Protein AF-A0A4R9WPN8-F1 (afdb_monomer_lite)

Structure (mmCIF, N/CA/C/O backbone):
data_AF-A0A4R9WPN8-F1
#
_entry.id   AF-A0A4R9WPN8-F1
#
loop_
_atom_site.group_PDB
_atom_site.id
_atom_site.type_symbol
_atom_site.label_atom_id
_atom_site.label_alt_id
_atom_site.label_comp_id
_atom_site.label_asym_id
_atom_site.label_entity_id
_atom_site.label_seq_id
_atom_site.pdbx_PDB_ins_code
_atom_site.Cartn_x
_atom_site.Cartn_y
_atom_site.Cartn_z
_atom_site.occupancy
_atom_site.B_iso_or_equiv
_atom_site.auth_seq_id
_atom_site.auth_comp_id
_atom_site.auth_asym_id
_atom_site.auth_atom_id
_atom_site.pdbx_PDB_model_num
ATOM 1 N N . MET A 1 1 ? -13.972 3.558 4.587 1.00 94.88 1 MET A N 1
ATOM 2 C CA . MET A 1 1 ? -13.489 4.216 3.350 1.00 94.88 1 MET A CA 1
ATOM 3 C C . MET A 1 1 ? -12.502 3.289 2.663 1.00 94.88 1 MET A C 1
ATOM 5 O O . MET A 1 1 ? -11.771 2.606 3.365 1.00 94.88 1 MET A O 1
ATOM 9 N N . ARG A 1 2 ? -12.481 3.234 1.329 1.00 96.75 2 ARG A N 1
ATOM 10 C CA . ARG A 1 2 ? -11.617 2.307 0.588 1.00 96.75 2 ARG A CA 1
ATOM 11 C C . ARG A 1 2 ? -10.709 3.089 -0.351 1.00 96.75 2 ARG A C 1
ATOM 13 O O . ARG A 1 2 ? -11.207 3.890 -1.137 1.00 96.75 2 ARG A O 1
ATOM 20 N N . ILE A 1 3 ? -9.402 2.895 -0.218 1.00 96.69 3 ILE A N 1
ATOM 21 C CA . ILE A 1 3 ? -8.380 3.672 -0.921 1.00 96.69 3 ILE A CA 1
ATOM 22 C C . ILE A 1 3 ? -7.561 2.720 -1.785 1.00 96.69 3 ILE A C 1
ATOM 24 O O . ILE A 1 3 ? -6.942 1.789 -1.275 1.00 96.69 3 ILE A O 1
ATOM 28 N N . ALA A 1 4 ? -7.546 2.967 -3.092 1.00 96.56 4 ALA A N 1
ATOM 29 C CA . ALA A 1 4 ? -6.632 2.298 -4.005 1.00 96.56 4 ALA A CA 1
ATOM 30 C C . ALA A 1 4 ? -5.280 3.022 -3.995 1.00 96.56 4 ALA A C 1
ATOM 32 O O . ALA A 1 4 ? -5.228 4.242 -4.145 1.00 96.56 4 ALA A O 1
ATOM 33 N N . VAL A 1 5 ? -4.191 2.273 -3.835 1.00 96.94 5 VAL A N 1
ATOM 34 C CA . VAL A 1 5 ? -2.819 2.791 -3.890 1.00 96.94 5 VAL A CA 1
ATOM 35 C C . VAL A 1 5 ? -2.085 2.092 -5.022 1.00 96.94 5 VAL A C 1
ATOM 37 O O . VAL A 1 5 ? -2.017 0.866 -5.058 1.00 96.94 5 VAL A O 1
ATOM 40 N N . THR A 1 6 ? -1.529 2.862 -5.952 1.00 95.88 6 THR A N 1
ATOM 41 C CA . THR A 1 6 ? -0.734 2.339 -7.068 1.00 95.88 6 THR A CA 1
ATOM 42 C C . THR A 1 6 ? 0.757 2.323 -6.747 1.00 95.88 6 THR A C 1
ATOM 44 O O . THR A 1 6 ? 1.209 3.008 -5.834 1.00 95.88 6 THR A O 1
ATOM 47 N N . GLY A 1 7 ? 1.539 1.537 -7.493 1.00 93.88 7 GLY A N 1
ATOM 48 C CA . GLY A 1 7 ? 2.939 1.281 -7.136 1.00 93.88 7 GLY A CA 1
ATOM 49 C C . GLY A 1 7 ? 3.044 0.283 -5.981 1.00 93.88 7 GLY A C 1
ATOM 50 O O . GLY A 1 7 ? 3.765 0.528 -5.022 1.00 93.88 7 GLY A O 1
ATOM 51 N N . ARG A 1 8 ? 2.302 -0.833 -6.085 1.00 94.50 8 ARG A N 1
ATOM 52 C CA . ARG A 1 8 ? 2.128 -1.901 -5.078 1.00 94.50 8 ARG A CA 1
ATOM 53 C C . ARG A 1 8 ? 3.394 -2.320 -4.319 1.00 94.50 8 ARG A C 1
ATOM 55 O O . ARG A 1 8 ? 3.298 -2.686 -3.157 1.00 94.50 8 ARG A O 1
ATOM 62 N N . GLU A 1 9 ? 4.548 -2.297 -4.974 1.00 93.56 9 GLU A N 1
ATOM 63 C CA . GLU A 1 9 ? 5.833 -2.757 -4.421 1.00 93.56 9 GLU A CA 1
ATOM 64 C C . GLU A 1 9 ? 6.712 -1.602 -3.901 1.00 93.56 9 GLU A C 1
ATOM 66 O O . GLU A 1 9 ? 7.840 -1.811 -3.466 1.00 93.56 9 GLU A O 1
ATOM 71 N N . GLY A 1 10 ? 6.209 -0.367 -3.947 1.00 95.56 10 GLY A N 1
ATOM 72 C CA . GLY A 1 10 ? 6.903 0.817 -3.461 1.00 95.56 10 GLY A CA 1
ATOM 73 C C . GLY A 1 10 ? 6.830 0.962 -1.942 1.00 95.56 10 GLY A C 1
ATOM 74 O O . GLY A 1 10 ? 5.861 0.562 -1.297 1.00 95.56 10 GLY A O 1
ATOM 75 N N . GLN A 1 11 ? 7.836 1.632 -1.376 1.00 98.06 11 GLN A N 1
ATOM 76 C CA . GLN A 1 11 ? 7.933 1.885 0.067 1.00 98.06 11 GLN A CA 1
ATOM 77 C C . GLN A 1 1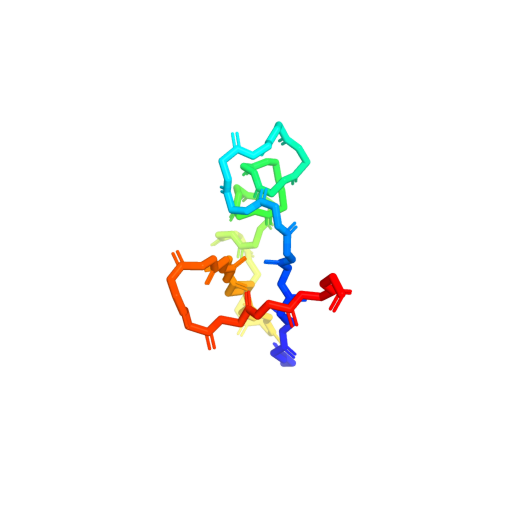1 ? 6.691 2.596 0.624 1.00 98.06 11 GLN A C 1
ATOM 79 O O . GLN A 1 11 ? 6.204 2.249 1.693 1.00 98.06 11 GLN A O 1
ATOM 84 N N . ILE A 1 12 ? 6.131 3.542 -0.135 1.00 96.94 12 ILE A N 1
ATOM 85 C CA . ILE A 1 12 ? 4.935 4.293 0.269 1.00 96.94 12 ILE A CA 1
ATOM 86 C C . ILE A 1 12 ? 3.720 3.365 0.389 1.00 96.94 12 ILE A C 1
ATOM 88 O O . ILE A 1 12 ? 2.969 3.462 1.356 1.00 96.94 12 ILE A O 1
ATOM 92 N N . ALA A 1 13 ? 3.532 2.442 -0.560 1.00 97.06 13 ALA A N 1
ATOM 93 C CA . ALA A 1 13 ? 2.427 1.489 -0.509 1.00 97.06 13 ALA A CA 1
ATOM 94 C C . ALA A 1 13 ? 2.540 0.574 0.720 1.00 97.06 13 ALA A C 1
ATOM 96 O O . ALA A 1 13 ? 1.543 0.355 1.404 1.00 97.06 13 ALA A O 1
ATOM 97 N N . ALA A 1 14 ? 3.753 0.114 1.044 1.00 97.69 14 ALA A N 1
ATOM 98 C CA . 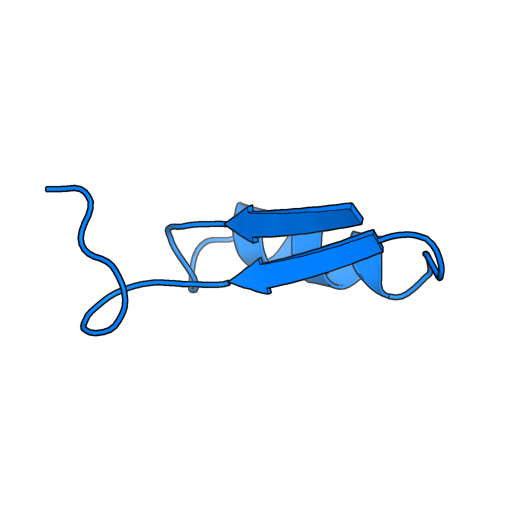ALA A 1 14 ? 4.008 -0.685 2.240 1.00 97.69 14 ALA A CA 1
ATOM 99 C C . ALA A 1 14 ? 3.667 0.080 3.532 1.00 97.69 14 ALA A C 1
ATOM 101 O O . ALA A 1 14 ? 2.888 -0.413 4.346 1.00 97.69 14 ALA A O 1
ATOM 102 N N . SER A 1 15 ? 4.152 1.317 3.685 1.00 97.69 15 SER A N 1
ATOM 103 C CA . SER A 1 15 ? 3.858 2.135 4.871 1.00 97.69 15 SER A CA 1
ATOM 104 C C . SER A 1 15 ? 2.368 2.460 5.022 1.00 97.69 15 SER A C 1
ATOM 106 O O . SER A 1 15 ? 1.852 2.495 6.137 1.00 97.69 15 SER A O 1
ATOM 108 N N . LEU A 1 16 ? 1.650 2.681 3.915 1.00 97.06 16 LEU A N 1
ATOM 109 C CA . LEU A 1 16 ? 0.205 2.923 3.951 1.00 97.06 16 LEU A CA 1
ATOM 110 C C . LEU A 1 16 ? -0.584 1.669 4.345 1.00 97.06 16 LEU A C 1
ATOM 112 O O . LEU A 1 16 ? -1.563 1.780 5.083 1.00 97.06 16 LEU A O 1
ATOM 116 N N . LEU A 1 17 ? -0.163 0.490 3.882 1.00 97.12 17 LEU A N 1
ATOM 117 C CA . LEU A 1 17 ? -0.761 -0.782 4.290 1.00 97.12 17 LEU A CA 1
ATOM 118 C C . LEU A 1 17 ? -0.560 -1.033 5.788 1.00 97.12 17 LEU A C 1
ATOM 120 O O . LEU A 1 17 ? -1.514 -1.402 6.467 1.00 97.12 17 LEU A O 1
ATOM 124 N N . GLU A 1 18 ? 0.640 -0.787 6.317 1.00 97.38 18 GLU A N 1
ATOM 125 C CA . GLU A 1 18 ? 0.930 -0.900 7.753 1.00 97.38 18 GLU A CA 1
ATOM 126 C C . GLU A 1 18 ? 0.075 0.066 8.581 1.00 97.38 18 GLU A C 1
ATOM 128 O O . GLU A 1 18 ? -0.598 -0.349 9.525 1.00 97.38 18 GLU A O 1
ATOM 133 N N . ALA A 1 19 ? 0.018 1.342 8.185 1.00 96.38 19 ALA A N 1
ATOM 134 C CA . ALA A 1 19 ? -0.788 2.353 8.869 1.00 96.38 19 ALA A CA 1
ATOM 135 C C . ALA A 1 19 ? -2.294 2.024 8.871 1.00 96.38 19 ALA A C 1
ATOM 137 O O . ALA A 1 19 ? -3.021 2.436 9.779 1.00 96.38 19 ALA A O 1
ATOM 138 N N . ALA A 1 20 ? -2.777 1.281 7.870 1.00 96.75 20 ALA A N 1
ATOM 139 C CA . ALA A 1 20 ? -4.176 0.884 7.767 1.00 96.75 20 ALA A CA 1
ATOM 140 C C . ALA A 1 20 ? -4.568 -0.257 8.721 1.00 96.75 20 ALA A C 1
ATOM 142 O O . ALA A 1 20 ? -5.738 -0.354 9.077 1.00 96.75 20 ALA A O 1
ATOM 143 N N . GLN A 1 21 ? -3.626 -1.086 9.190 1.00 94.69 21 GLN A N 1
ATOM 144 C CA . GLN A 1 21 ? -3.940 -2.247 10.042 1.00 94.69 21 GLN A CA 1
ATOM 145 C C . GLN A 1 21 ? -4.594 -1.863 11.379 1.00 94.69 21 GLN A C 1
ATOM 147 O O . GLN A 1 21 ? -5.377 -2.634 11.928 1.00 94.69 21 GLN A O 1
ATOM 152 N N . GLY A 1 22 ? -4.308 -0.665 11.895 1.00 94.50 22 GLY A N 1
ATOM 153 C CA . GLY A 1 22 ? -4.906 -0.146 13.129 1.00 94.50 22 GLY A CA 1
ATOM 154 C C . GLY A 1 22 ? -6.242 0.579 12.941 1.00 94.50 22 GLY A C 1
ATOM 155 O O . GLY A 1 22 ? -6.781 1.112 13.910 1.00 94.50 22 GLY A O 1
ATOM 156 N N . ARG A 1 23 ? -6.769 0.657 11.713 1.00 96.38 23 ARG A N 1
ATOM 157 C CA . ARG A 1 23 ? -7.929 1.487 11.369 1.00 96.38 23 ARG A CA 1
ATOM 158 C C . ARG A 1 23 ? -9.096 0.643 10.874 1.00 96.38 23 ARG A C 1
ATOM 160 O O . ARG A 1 23 ? -9.102 0.180 9.743 1.00 96.38 23 ARG A O 1
ATOM 167 N N . SER A 1 24 ? -10.128 0.496 11.703 1.00 95.12 24 SER A N 1
ATOM 168 C CA . SER A 1 24 ? -11.354 -0.233 11.335 1.00 95.12 24 SER A CA 1
ATOM 169 C C . SER A 1 24 ? -12.258 0.533 10.363 1.00 95.12 24 SER A C 1
ATOM 171 O O . SER A 1 24 ? -13.146 -0.051 9.747 1.00 95.12 24 SER A O 1
A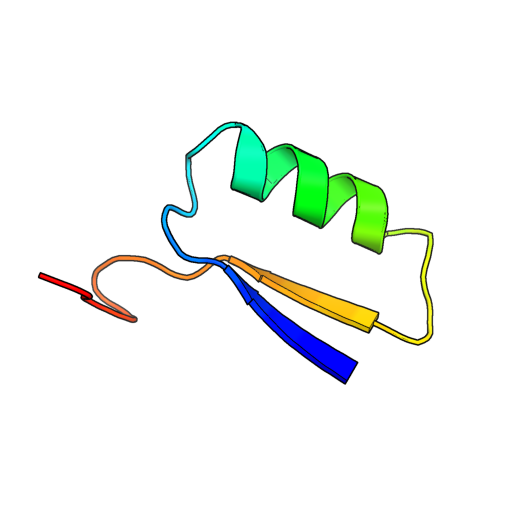TOM 173 N N . ASP A 1 25 ? -12.040 1.838 10.204 1.00 96.88 25 ASP A N 1
ATOM 174 C CA . ASP A 1 25 ? -12.808 2.713 9.323 1.00 96.88 25 ASP A CA 1
ATOM 175 C C . ASP A 1 25 ? -12.241 2.786 7.893 1.00 96.88 25 ASP A C 1
ATOM 177 O O . ASP A 1 25 ? -12.841 3.431 7.024 1.00 96.88 25 ASP A O 1
ATOM 181 N N . MET A 1 26 ? -11.104 2.134 7.619 1.00 96.12 26 MET A N 1
ATOM 182 C CA . MET A 1 26 ? -10.3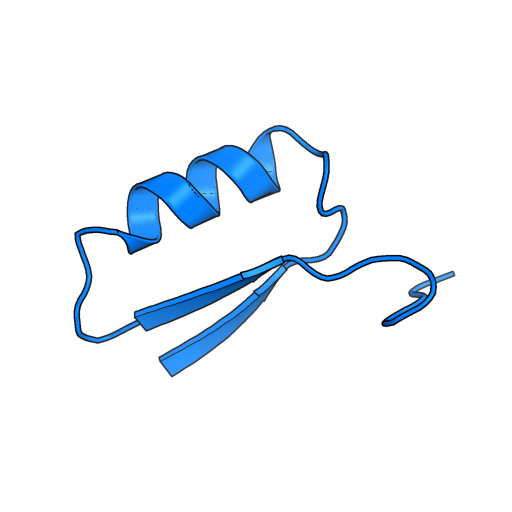46 2.284 6.378 1.00 96.12 26 MET A CA 1
ATOM 183 C C . MET A 1 26 ? -9.785 0.959 5.856 1.00 96.12 26 MET A C 1
ATOM 185 O O . MET A 1 26 ? -9.254 0.152 6.603 1.00 96.12 26 MET A O 1
ATOM 189 N N . GLU A 1 27 ? -9.821 0.787 4.537 1.00 97.44 27 GLU A N 1
ATOM 190 C CA . GLU A 1 27 ? -9.154 -0.306 3.831 1.00 97.44 27 GLU A CA 1
ATOM 191 C C . GLU A 1 27 ? -8.239 0.284 2.750 1.00 97.44 27 GLU A C 1
ATOM 193 O O . GLU A 1 27 ? -8.689 1.061 1.899 1.00 97.44 27 GLU A O 1
ATOM 198 N N . VAL A 1 28 ? -6.957 -0.081 2.785 1.00 97.56 28 VAL A N 1
ATOM 199 C CA . VAL A 1 28 ? -5.967 0.274 1.759 1.00 97.56 28 VAL A CA 1
ATOM 200 C C . VA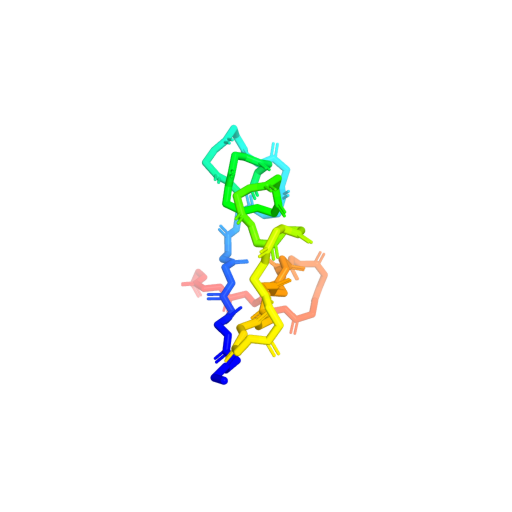L A 1 28 ? -5.741 -0.937 0.865 1.00 97.56 28 VAL A C 1
ATOM 202 O O . VAL A 1 28 ? -5.394 -2.013 1.344 1.00 97.56 28 VAL A O 1
ATOM 205 N N . VAL A 1 29 ? -5.923 -0.753 -0.441 1.00 97.25 29 VAL A N 1
ATOM 206 C CA . VAL A 1 29 ? -5.757 -1.800 -1.450 1.00 97.25 29 VAL A CA 1
ATOM 207 C C . VAL A 1 29 ? -4.625 -1.404 -2.385 1.00 97.25 29 VAL A C 1
ATOM 209 O O . VAL A 1 29 ? -4.756 -0.468 -3.175 1.00 97.25 29 VAL A O 1
ATOM 212 N N . ALA A 1 30 ? -3.508 -2.124 -2.306 1.00 97.19 30 ALA A N 1
ATOM 213 C CA . ALA A 1 30 ? -2.390 -1.928 -3.216 1.00 97.19 30 ALA A CA 1
ATOM 214 C C . ALA A 1 30 ? -2.672 -2.602 -4.570 1.00 97.19 30 ALA A C 1
ATOM 216 O O . ALA A 1 30 ? -2.884 -3.813 -4.647 1.00 97.19 30 ALA A O 1
ATOM 217 N N . VAL A 1 31 ? -2.656 -1.817 -5.644 1.00 96.50 31 VAL A N 1
ATOM 218 C CA . VAL A 1 31 ? -2.928 -2.243 -7.022 1.00 96.50 31 VAL A CA 1
ATOM 219 C C . VAL A 1 31 ? -1.760 -1.893 -7.941 1.00 96.50 31 VAL A C 1
ATOM 221 O O . VAL A 1 31 ? -1.006 -0.945 -7.729 1.00 96.50 31 VAL A O 1
ATOM 224 N N . GLY A 1 32 ? -1.575 -2.704 -8.973 1.00 94.12 32 GLY A N 1
ATOM 225 C CA . GLY A 1 32 ? -0.549 -2.518 -9.990 1.00 94.12 32 GLY A CA 1
ATOM 226 C C . GLY A 1 32 ? -0.868 -3.375 -11.204 1.00 94.12 32 GLY A C 1
ATOM 227 O O . GLY A 1 32 ? -1.974 -3.901 -11.322 1.00 94.12 32 GLY A O 1
ATOM 228 N N . ARG A 1 33 ? 0.100 -3.546 -12.102 1.00 93.12 33 ARG A N 1
ATOM 229 C CA . ARG A 1 33 ? -0.084 -4.372 -13.299 1.00 93.12 33 ARG A CA 1
ATOM 230 C C . ARG A 1 33 ? -0.195 -5.864 -12.939 1.00 93.12 33 ARG A C 1
ATOM 232 O O . ARG A 1 33 ? 0.539 -6.323 -12.059 1.00 93.12 33 ARG A O 1
ATOM 239 N N . PRO A 1 34 ? -1.038 -6.637 -13.650 1.00 92.88 34 PRO A N 1
ATOM 240 C CA . PRO A 1 34 ? -1.924 -6.227 -14.751 1.00 92.88 34 PRO A CA 1
ATOM 241 C C . PRO A 1 34 ? -3.295 -5.669 -14.317 1.00 92.88 34 PRO A C 1
ATOM 243 O O . PRO A 1 34 ? -4.117 -5.369 -15.173 1.00 92.88 34 PRO A O 1
ATOM 246 N N . GLN A 1 35 ? -3.588 -5.566 -13.019 1.00 94.06 35 GLN A N 1
ATOM 247 C CA . GLN A 1 35 ? -4.928 -5.223 -12.522 1.00 94.06 35 GLN A CA 1
ATOM 248 C C . GLN A 1 35 ? -5.314 -3.756 -12.753 1.00 94.06 35 GLN A C 1
ATOM 250 O O . GLN A 1 35 ? -6.486 -3.460 -12.966 1.00 94.06 35 GLN A O 1
ATOM 255 N N . LEU A 1 36 ? -4.344 -2.846 -12.688 1.00 93.06 36 LEU A N 1
ATOM 256 C CA . LEU A 1 36 ? -4.518 -1.425 -12.964 1.00 93.06 36 LEU A CA 1
ATOM 257 C C . LEU A 1 36 ? -3.217 -0.875 -13.550 1.00 93.06 36 LEU A C 1
ATOM 259 O O . LEU A 1 36 ? -2.160 -0.988 -12.922 1.00 93.06 36 LEU A O 1
ATOM 263 N N . ASP A 1 37 ? -3.310 -0.292 -14.740 1.00 92.56 37 ASP A N 1
ATOM 264 C CA . ASP A 1 37 ? -2.218 0.428 -15.388 1.00 92.56 37 ASP A CA 1
ATOM 265 C C . ASP A 1 37 ? -2.554 1.923 -15.431 1.00 92.56 37 ASP A C 1
ATOM 267 O O . ASP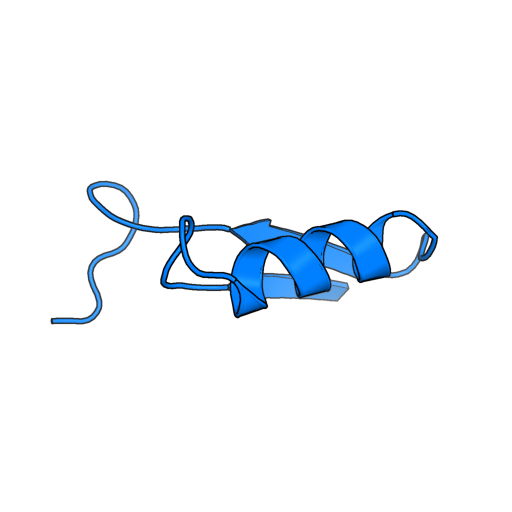 A 1 37 ? -3.685 2.291 -15.745 1.00 92.56 37 ASP A O 1
ATOM 271 N N . LEU A 1 38 ? -1.594 2.762 -15.041 1.00 89.31 38 LEU A N 1
ATOM 272 C CA . LEU A 1 38 ? -1.726 4.225 -15.023 1.00 89.31 38 LEU A CA 1
ATOM 273 C C . LEU A 1 38 ? -0.925 4.902 -16.147 1.00 89.31 38 LEU A C 1
ATOM 275 O O . LEU A 1 38 ? -0.954 6.130 -16.232 1.00 89.31 38 LEU A O 1
ATOM 279 N N . ALA A 1 39 ? -0.160 4.123 -16.921 1.00 77.94 39 ALA A N 1
ATOM 280 C CA . ALA A 1 39 ? 0.660 4.606 -18.030 1.00 77.94 39 ALA A CA 1
ATOM 281 C C . ALA A 1 39 ? -0.179 5.102 -19.217 1.00 77.94 39 ALA A C 1
ATOM 283 O O . ALA A 1 39 ? -1.252 4.511 -19.483 1.00 77.94 39 ALA A O 1
#

Secondary structure (DSSP, 8-state):
-EEEEE-TTSHHHHHHHHHHTT-TT-EEEEE-TTT----

Foldseek 3Di:
DEAEDEPLVDPVVVVVCVVCVVPPPYDYHYDYPPRDDPD

Radius of gyration: 10.34 Å; chains: 1; bounding box: 21×11×31 Å

Sequence (39 aa):
MRIAVTGREGQIAASLLEAAQGRSDMEVVAVGRPQLDLA

pLDDT: mean 95.23, std 3.36, range [77.94, 98.06]